Protein AF-A0A3B4XR25-F1 (afdb_monomer_lite)

Sequence (142 aa):
MHFQEWLRSLRSSAGLKGSESEDLWSLLPSLPLSSFSLSLSSSSLLGLGALASLTAYWLVTRPRPMRPPCDLQAQSVAVNVSGSCCRRSALLKDDSLLEFYYDDTKTAYDMFQRGLKISGNGPCLGFRKPGQPYQWISYTEV

Secondary structure (DSSP, 8-state):
-HHHHHHHHHHHHS---HHHHHHHHHSS----TTT------HHHHHHHHHHHHHHHHHHHHSPPPPPPSS-TT-SEEE---TT---EEETT-SSSS----SSTT--SHHHHHHHHHHHHTS-EEEEEE-TTS-EEEEETTT-

Foldseek 3Di:
DPVVVVVVVVVVVPPDDVPVVVVVVVPDDVDPPVPPPPPDDPVVVVVVVVVVVVVVVCVVPPDDDDDDPDDPVPQWDADPDPPDRDIDGPNDPDPDDCCDPDPQPNDPVSVLVVVCVVQVFDFDDWDDDVPGDIDGDTSVRD

Radius of gyration: 26.63 Å; chains: 1; bounding box: 51×56×67 Å

pLDDT: mean 79.71, std 19.6, range [41.09, 97.81]

Structure (mmCIF, N/CA/C/O backbone):
data_AF-A0A3B4XR25-F1
#
_entry.id   AF-A0A3B4XR25-F1
#
loop_
_atom_site.group_PDB
_atom_site.id
_atom_site.type_symbol
_atom_site.label_atom_id
_atom_site.label_alt_id
_atom_site.label_comp_id
_atom_site.label_asym_id
_atom_site.label_entity_id
_atom_site.label_seq_id
_atom_site.pdbx_PDB_ins_code
_atom_site.Cartn_x
_atom_site.Cartn_y
_atom_site.Cartn_z
_atom_site.occupancy
_atom_site.B_iso_or_equiv
_atom_site.auth_seq_id
_atom_site.auth_comp_id
_atom_site.auth_asym_id
_atom_site.auth_atom_id
_atom_site.pdbx_PDB_model_num
ATOM 1 N N . MET A 1 1 ? 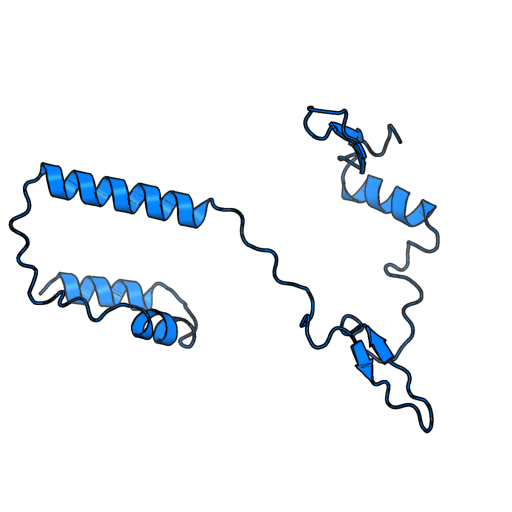-13.413 -30.966 39.223 1.00 46.50 1 MET A N 1
ATOM 2 C CA . MET A 1 1 ? -13.031 -31.753 38.026 1.00 46.50 1 MET A CA 1
ATOM 3 C C . MET A 1 1 ? -13.442 -31.080 36.700 1.00 46.50 1 MET A C 1
ATOM 5 O O . MET A 1 1 ? -12.792 -31.320 35.700 1.00 46.50 1 MET A O 1
ATOM 9 N N . HIS A 1 2 ? -14.421 -30.161 36.679 1.00 56.75 2 HIS A N 1
ATOM 10 C CA . HIS A 1 2 ? -15.051 -29.635 35.449 1.00 56.75 2 HIS A CA 1
ATOM 11 C C . HIS A 1 2 ? -14.243 -28.599 34.621 1.00 56.75 2 HIS A C 1
ATOM 13 O O . HIS A 1 2 ? -14.486 -28.419 33.430 1.00 56.75 2 HIS A O 1
ATOM 19 N N . PHE A 1 3 ? -13.282 -27.893 35.230 1.00 44.59 3 PHE A N 1
ATOM 20 C CA . PHE A 1 3 ? -12.530 -26.811 34.566 1.00 44.59 3 PHE A CA 1
ATOM 21 C C . PHE A 1 3 ? -11.396 -27.325 33.663 1.00 44.59 3 PHE A C 1
ATOM 23 O O . PHE A 1 3 ? -11.106 -26.741 32.622 1.00 44.59 3 PHE A O 1
ATOM 30 N N . GLN A 1 4 ? -10.774 -28.451 34.026 1.00 54.62 4 GLN A N 1
ATOM 31 C CA . GLN A 1 4 ? -9.699 -29.039 33.221 1.00 54.62 4 GLN A CA 1
ATOM 32 C C . GLN A 1 4 ? -10.215 -29.640 31.910 1.00 54.62 4 GLN A C 1
ATOM 34 O O . GLN A 1 4 ? -9.537 -29.562 30.887 1.00 54.62 4 GLN A O 1
ATOM 39 N N . GLU A 1 5 ? -11.427 -30.189 31.920 1.00 54.19 5 GLU A N 1
ATOM 40 C CA . GLU A 1 5 ? -12.103 -30.682 30.717 1.00 54.19 5 GLU A CA 1
ATOM 41 C C . GLU A 1 5 ? -12.505 -29.524 29.795 1.00 54.19 5 GLU A C 1
ATOM 43 O O . GLU A 1 5 ? -12.286 -29.591 28.586 1.00 54.19 5 GLU A O 1
ATOM 48 N N . TRP A 1 6 ? -12.968 -28.409 30.371 1.00 61.31 6 TRP A N 1
ATOM 49 C CA . TRP A 1 6 ? -13.275 -27.184 29.629 1.00 61.31 6 TRP A CA 1
ATOM 50 C C . TRP A 1 6 ? -12.033 -26.565 28.960 1.00 61.31 6 TRP A C 1
ATOM 52 O O . TRP A 1 6 ? -12.071 -26.213 27.782 1.00 61.31 6 TRP A O 1
ATOM 62 N N . LEU A 1 7 ? -10.888 -26.524 29.653 1.00 53.44 7 LEU A N 1
ATOM 63 C CA . LEU A 1 7 ? -9.619 -26.069 29.064 1.00 53.44 7 LEU A CA 1
ATOM 64 C C . LEU A 1 7 ? -9.119 -26.988 27.938 1.00 53.44 7 LEU A C 1
ATOM 66 O O . LEU A 1 7 ? -8.583 -26.508 26.937 1.00 53.44 7 LEU A O 1
ATOM 70 N N . ARG A 1 8 ? -9.311 -28.307 28.062 1.00 54.56 8 ARG A N 1
ATOM 71 C CA . ARG A 1 8 ? -8.988 -29.261 26.986 1.00 54.56 8 ARG A CA 1
ATOM 72 C C . ARG A 1 8 ? -9.895 -29.077 25.767 1.00 54.56 8 ARG A C 1
ATOM 74 O O . ARG A 1 8 ? -9.406 -29.185 24.647 1.00 54.56 8 ARG A O 1
ATOM 81 N N . SER A 1 9 ? -11.164 -28.724 25.970 1.00 54.53 9 SER A N 1
ATOM 82 C CA . SER A 1 9 ? -12.099 -28.394 24.884 1.00 54.53 9 SER A CA 1
ATOM 83 C C . SER A 1 9 ? -11.697 -27.129 24.114 1.00 54.53 9 SER A C 1
ATOM 85 O O . SER A 1 9 ? -11.912 -27.050 22.904 1.00 54.53 9 SER A O 1
ATOM 87 N N . LEU A 1 10 ? -11.101 -26.136 24.780 1.00 49.53 10 LEU A N 1
ATOM 88 C CA . LEU A 1 10 ? -10.584 -24.933 24.113 1.00 49.53 10 LEU A CA 1
ATOM 89 C C . LEU A 1 10 ? -9.331 -25.237 23.277 1.00 49.53 10 LEU A C 1
ATOM 91 O O . LEU A 1 10 ? -9.176 -24.694 22.183 1.00 49.53 10 LEU A O 1
ATOM 95 N N . ARG A 1 11 ? -8.483 -26.166 23.745 1.00 49.41 11 ARG A N 1
ATOM 96 C CA . ARG A 1 11 ? -7.302 -26.665 23.017 1.00 49.41 11 ARG A CA 1
ATOM 97 C C . ARG A 1 11 ? -7.668 -27.370 21.704 1.00 49.41 11 ARG A C 1
ATOM 99 O O . ARG A 1 11 ? -6.903 -27.275 20.754 1.00 49.41 11 ARG A O 1
ATOM 106 N N . SER A 1 12 ? -8.808 -28.060 21.633 1.00 47.62 12 SER A N 1
ATOM 107 C CA . SER A 1 12 ? -9.248 -28.739 20.403 1.00 47.62 12 SER A CA 1
ATOM 108 C C . SER A 1 12 ? -9.982 -27.826 19.417 1.00 47.62 12 SER A C 1
ATOM 110 O O . SER A 1 12 ? -10.005 -28.123 18.228 1.00 47.62 12 SER A O 1
ATOM 112 N N . SER A 1 13 ? -10.594 -26.732 19.889 1.00 44.00 13 SER A N 1
ATOM 113 C CA . SER A 1 13 ? -11.392 -25.834 19.039 1.00 44.00 13 SER A CA 1
ATOM 114 C C . SER A 1 13 ? -10.565 -24.758 18.333 1.00 44.00 13 SER A C 1
ATOM 116 O O . SER A 1 13 ? -10.984 -24.262 17.288 1.00 44.00 13 SER A O 1
ATOM 118 N N . ALA A 1 14 ? -9.418 -24.366 18.887 1.00 44.09 14 ALA A N 1
ATOM 119 C CA . ALA A 1 14 ? -8.523 -23.419 18.242 1.00 44.09 14 ALA A CA 1
ATOM 120 C C . ALA A 1 14 ? -7.520 -24.199 17.386 1.00 44.09 14 ALA A C 1
ATOM 122 O O . ALA A 1 14 ? -6.559 -24.755 17.910 1.00 44.09 14 ALA A O 1
ATOM 123 N N . GLY A 1 15 ? -7.746 -24.251 16.070 1.00 44.06 15 GLY A N 1
ATOM 124 C CA . GLY A 1 15 ? -6.811 -24.789 15.073 1.00 44.06 15 GLY A CA 1
ATOM 125 C C . GLY A 1 15 ? -5.535 -23.947 14.950 1.00 44.06 15 GLY A C 1
ATOM 126 O O . GLY A 1 15 ? -5.217 -23.438 13.878 1.00 44.06 15 GLY A O 1
ATOM 127 N N . LEU A 1 16 ? -4.832 -23.754 16.063 1.00 41.09 16 LEU A N 1
ATOM 128 C CA . LEU A 1 16 ? -3.558 -23.065 16.164 1.00 41.09 16 LEU A CA 1
ATOM 129 C C . LEU A 1 16 ? -2.446 -24.087 15.933 1.00 41.09 16 LEU A C 1
ATOM 131 O O . LEU A 1 16 ? -2.328 -25.092 16.633 1.00 41.09 16 LEU A O 1
ATOM 135 N N . LYS A 1 17 ? -1.651 -23.824 14.896 1.00 44.03 17 LYS A N 1
ATOM 136 C CA . LYS A 1 17 ? -0.462 -24.587 14.510 1.00 44.03 17 LYS A CA 1
ATOM 137 C C . LYS A 1 17 ? 0.444 -24.728 15.740 1.00 44.03 17 LYS A C 1
ATOM 139 O O . LYS A 1 17 ? 0.858 -23.717 16.300 1.00 44.03 17 LYS A O 1
ATOM 144 N N . GLY A 1 18 ? 0.764 -25.963 16.131 1.00 47.16 18 GLY A N 1
ATOM 145 C CA . GLY A 1 18 ? 1.406 -26.308 17.412 1.00 47.16 18 GLY A CA 1
ATOM 146 C C . GLY A 1 18 ? 2.763 -25.659 17.727 1.00 47.16 18 GLY A C 1
ATOM 147 O O . GLY A 1 18 ? 3.290 -25.886 18.805 1.00 47.16 18 GLY A O 1
ATOM 148 N N . SER A 1 19 ? 3.319 -24.843 16.828 1.00 47.00 19 SER A N 1
ATOM 149 C CA . SER A 1 19 ? 4.543 -24.072 17.071 1.00 47.00 19 SER A CA 1
ATOM 150 C C . SER A 1 19 ? 4.294 -22.797 17.881 1.00 47.00 19 SER A C 1
ATOM 152 O O . SER A 1 19 ? 5.122 -22.455 18.709 1.00 47.00 19 SER A O 1
ATOM 154 N N . GLU A 1 20 ? 3.170 -22.094 17.684 1.00 43.94 20 GLU A N 1
ATOM 155 C CA . GLU A 1 20 ? 2.926 -20.808 18.370 1.00 43.94 20 GLU A CA 1
ATOM 156 C C . GLU A 1 20 ? 2.378 -20.991 19.795 1.00 43.94 20 GLU A C 1
ATOM 158 O O . GLU A 1 20 ? 2.404 -20.062 20.598 1.00 43.94 20 GLU A O 1
ATOM 163 N N . SER A 1 21 ? 1.886 -22.188 20.134 1.00 51.22 21 SER A N 1
ATOM 164 C CA . SER A 1 21 ? 1.372 -22.498 21.471 1.00 51.22 21 SER A CA 1
ATOM 165 C C . SER A 1 21 ? 2.476 -22.769 22.491 1.00 51.22 21 SER A C 1
ATOM 167 O O . SER A 1 21 ? 2.321 -22.384 23.645 1.00 51.22 21 SER A O 1
ATOM 169 N N . GLU A 1 22 ? 3.577 -23.408 22.087 1.00 49.34 22 GLU A N 1
ATOM 170 C CA . GLU A 1 22 ? 4.696 -23.742 22.986 1.00 49.34 22 GLU A CA 1
ATOM 171 C C . GLU A 1 22 ? 5.427 -22.468 23.452 1.00 49.34 22 GLU A C 1
ATOM 173 O O . GLU A 1 22 ? 5.718 -22.314 24.639 1.00 49.34 22 GLU A O 1
ATOM 178 N N . ASP A 1 23 ? 5.606 -21.499 22.547 1.00 58.59 23 ASP A N 1
ATOM 179 C CA . ASP A 1 23 ? 6.187 -20.183 22.852 1.00 58.59 23 ASP A CA 1
ATOM 180 C C . ASP A 1 23 ? 5.285 -19.334 23.762 1.00 58.59 23 ASP A C 1
ATOM 182 O O . ASP A 1 23 ? 5.751 -18.522 24.557 1.00 58.59 23 ASP A O 1
ATOM 186 N N . LEU A 1 24 ? 3.969 -19.537 23.689 1.00 50.78 24 LEU A N 1
ATOM 187 C CA . LEU A 1 24 ? 3.009 -18.837 24.542 1.00 50.78 24 LEU A CA 1
ATOM 188 C C . LEU A 1 24 ? 3.047 -19.360 25.986 1.00 50.78 24 LEU A C 1
ATOM 190 O O . LEU A 1 24 ? 2.883 -18.584 26.927 1.00 50.78 24 LEU A O 1
ATOM 194 N N . TRP A 1 25 ? 3.289 -20.663 26.174 1.00 52.03 25 TRP A N 1
ATOM 195 C CA . TRP A 1 25 ? 3.385 -21.287 27.499 1.00 52.03 25 TRP A CA 1
ATOM 196 C C . TRP A 1 25 ? 4.745 -21.089 28.173 1.00 52.03 25 TRP A C 1
ATOM 198 O O . TRP A 1 25 ? 4.796 -21.078 29.402 1.00 52.03 25 TRP A O 1
ATOM 208 N N . SER A 1 26 ? 5.824 -20.890 27.412 1.00 55.22 26 SER A N 1
ATOM 209 C CA . SER A 1 26 ? 7.162 -20.613 27.957 1.00 55.22 26 SER A CA 1
ATOM 210 C C . SER A 1 26 ? 7.335 -19.172 28.461 1.00 55.22 26 SER A C 1
ATOM 212 O O . SER A 1 26 ? 8.205 -18.911 29.292 1.00 55.22 26 SER A O 1
ATOM 214 N N . LEU A 1 27 ? 6.490 -18.244 27.997 1.00 47.47 27 LEU A N 1
ATOM 215 C CA . LEU A 1 27 ? 6.509 -16.825 28.375 1.00 47.47 27 LEU A CA 1
ATOM 216 C C . LEU A 1 27 ? 5.545 -16.465 29.513 1.00 47.47 27 LEU A C 1
ATOM 218 O O . LEU A 1 27 ? 5.604 -15.350 30.038 1.00 47.47 27 LEU A O 1
ATOM 222 N N . LEU A 1 28 ? 4.655 -17.378 29.908 1.00 47.56 28 LEU A N 1
ATOM 223 C CA . LEU A 1 28 ? 3.839 -17.182 31.098 1.00 47.56 28 LEU A CA 1
ATOM 224 C C . LEU A 1 28 ? 4.739 -17.399 32.322 1.00 47.56 28 LEU A C 1
ATOM 226 O O . LEU A 1 28 ? 5.317 -18.481 32.452 1.00 47.56 28 LEU A O 1
ATOM 230 N N . PRO A 1 29 ? 4.855 -16.423 33.249 1.00 45.00 29 PRO A N 1
ATOM 231 C CA . PRO A 1 29 ? 5.415 -16.708 34.563 1.00 45.00 29 PRO A CA 1
ATOM 232 C C . PRO A 1 29 ? 4.693 -17.946 35.083 1.00 45.00 29 PRO A C 1
ATOM 234 O O . PRO A 1 29 ? 3.482 -18.058 34.876 1.00 45.00 29 PRO A O 1
ATOM 237 N N . SER A 1 30 ? 5.412 -18.870 35.717 1.00 48.59 30 SER A N 1
ATOM 238 C CA . SER A 1 30 ? 4.840 -20.036 36.390 1.00 48.59 30 SER A CA 1
ATOM 239 C C . SER A 1 30 ? 3.908 -19.562 37.509 1.00 48.59 30 SER A C 1
ATOM 241 O O . SER A 1 30 ? 4.264 -19.556 38.686 1.00 48.59 30 SER A O 1
ATOM 243 N N . LEU A 1 31 ? 2.732 -19.064 37.139 1.00 46.28 31 LEU A N 1
ATOM 244 C CA . LEU A 1 31 ? 1.710 -18.611 38.048 1.00 46.28 31 LEU A CA 1
ATOM 245 C C . LEU A 1 31 ? 1.236 -19.883 38.742 1.00 46.28 31 LEU A C 1
ATOM 247 O O . LEU A 1 31 ? 0.788 -20.808 38.056 1.00 46.28 31 LEU A O 1
ATOM 251 N N . PRO A 1 32 ? 1.350 -19.977 40.075 1.00 46.41 32 PRO A N 1
ATOM 252 C CA . PRO A 1 32 ? 0.878 -21.130 40.815 1.00 46.41 32 PRO A CA 1
ATOM 253 C C . PRO A 1 32 ? -0.655 -21.090 40.828 1.00 46.41 32 PRO A C 1
ATOM 255 O O . PRO A 1 32 ? -1.276 -20.803 41.847 1.00 46.41 32 PRO A O 1
ATOM 258 N N . LEU A 1 33 ? -1.291 -21.377 39.686 1.00 50.12 33 LEU A N 1
ATOM 259 C CA . LEU A 1 33 ? -2.749 -21.456 39.553 1.00 50.12 33 LEU A CA 1
ATOM 260 C C . LEU A 1 33 ? -3.343 -22.489 40.523 1.00 50.12 33 LEU A C 1
ATOM 262 O O . LEU A 1 33 ? -4.511 -22.395 40.875 1.00 50.12 33 LEU A O 1
ATOM 266 N N . SER A 1 34 ? -2.532 -23.450 40.982 1.00 49.00 34 SER A N 1
ATOM 267 C CA . SER A 1 34 ? -2.933 -24.487 41.934 1.00 49.00 34 SER A CA 1
ATOM 268 C C . SER A 1 34 ? -3.090 -23.996 43.380 1.00 49.00 34 SER A C 1
ATOM 270 O O . SER A 1 34 ? -3.676 -24.726 44.177 1.00 49.00 34 SER A O 1
ATOM 272 N N . SER A 1 35 ? -2.589 -22.807 43.735 1.00 44.19 35 SER A N 1
ATOM 273 C CA . SER A 1 35 ? -2.591 -22.313 45.127 1.00 44.19 35 SER A CA 1
ATOM 274 C C . SER A 1 35 ? -3.464 -21.075 45.344 1.00 44.19 35 SER A C 1
ATOM 276 O O . SER A 1 35 ? -3.633 -20.630 46.478 1.00 44.19 35 SER A O 1
ATOM 278 N N . PHE A 1 36 ? -4.053 -20.516 44.285 1.00 47.00 36 PHE A N 1
ATOM 279 C CA . PHE A 1 36 ? -4.958 -19.373 44.385 1.00 47.00 36 PHE A CA 1
ATOM 280 C C . PHE A 1 36 ? -6.387 -19.832 44.691 1.00 47.00 36 PHE A C 1
ATOM 282 O O . PHE A 1 36 ? -7.296 -19.709 43.872 1.00 47.00 36 PHE A O 1
ATOM 289 N N . SER A 1 37 ? -6.610 -20.306 45.917 1.00 49.78 37 SER A N 1
ATOM 290 C CA . SER A 1 37 ? -7.941 -20.273 46.532 1.00 49.78 37 SER A CA 1
ATOM 291 C C . SER A 1 37 ? -8.279 -18.814 46.853 1.00 49.78 37 SER A C 1
ATOM 293 O O . SER A 1 37 ? -8.229 -18.381 48.003 1.00 49.78 37 SER A O 1
ATOM 295 N N . LEU A 1 38 ? -8.535 -18.010 45.818 1.00 55.38 38 LEU A N 1
ATOM 296 C CA . LEU A 1 38 ? -8.944 -16.620 45.970 1.00 55.38 38 LEU A CA 1
ATOM 297 C C . LEU A 1 38 ? -10.366 -16.612 46.534 1.00 55.38 38 LEU A C 1
ATOM 299 O O . LEU A 1 38 ? -11.343 -16.744 45.800 1.00 55.38 38 LEU A O 1
ATOM 303 N N . SER A 1 39 ? -10.472 -16.447 47.852 1.00 58.25 39 SER A N 1
ATOM 304 C CA . SER A 1 39 ? -11.678 -15.988 48.546 1.00 58.25 39 SER A CA 1
ATOM 305 C C . SER A 1 39 ? -11.991 -14.554 48.092 1.00 58.25 39 SER A C 1
ATOM 307 O O . SER A 1 39 ? -11.794 -13.581 48.821 1.00 58.25 39 SER A O 1
ATOM 309 N N . LEU A 1 40 ? -12.385 -14.403 46.834 1.00 64.00 40 LEU A N 1
ATOM 310 C CA . LEU A 1 40 ? -12.570 -13.115 46.198 1.00 64.00 40 LEU A CA 1
ATOM 311 C C . LEU A 1 40 ? -14.022 -12.675 46.386 1.00 64.00 40 LEU A C 1
ATOM 313 O O . LEU A 1 40 ? -14.950 -13.409 46.052 1.00 64.00 40 LEU A O 1
ATOM 317 N N . SER A 1 41 ? -14.222 -11.469 46.918 1.00 79.88 41 SER A N 1
ATOM 318 C CA . SER A 1 41 ? -15.548 -10.844 46.963 1.00 79.88 41 SER A CA 1
ATOM 319 C C . SER A 1 41 ? -16.146 -10.761 45.553 1.00 79.88 41 SER A C 1
ATOM 321 O O . SER A 1 41 ? -15.419 -10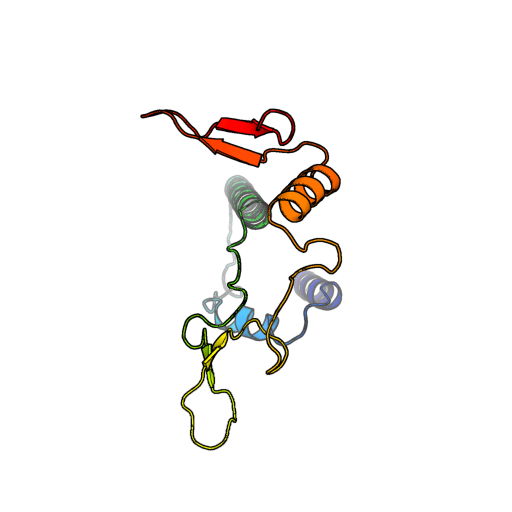.518 44.583 1.00 79.88 41 SER A O 1
ATOM 323 N N . SER A 1 42 ? -17.470 -10.895 45.433 1.00 80.06 42 SER A N 1
ATOM 324 C CA . SER A 1 42 ? -18.203 -10.767 44.164 1.00 80.06 42 SER A CA 1
ATOM 325 C C . SER A 1 42 ? -17.833 -9.496 43.391 1.00 80.06 42 SER A C 1
ATOM 327 O O . SER A 1 42 ? -17.693 -9.532 42.169 1.00 80.06 42 SER A O 1
ATOM 329 N N . SER A 1 43 ? -17.585 -8.385 44.093 1.00 82.50 43 SER A N 1
ATOM 330 C CA . SER A 1 43 ? -17.164 -7.119 43.479 1.00 82.50 43 SER A CA 1
ATOM 331 C C . SER A 1 43 ? -15.792 -7.212 42.806 1.00 82.50 43 SER A C 1
ATOM 333 O O . SER A 1 43 ? -15.558 -6.592 41.772 1.00 82.50 43 SER A O 1
ATOM 335 N N . SER A 1 44 ? -14.878 -8.004 43.364 1.00 86.75 44 SER A N 1
ATOM 336 C CA . SER A 1 44 ? -13.536 -8.182 42.814 1.00 86.75 44 SER A CA 1
ATOM 337 C C . SER A 1 44 ? -13.528 -9.166 41.637 1.00 86.75 44 SER A C 1
ATOM 339 O O . SER A 1 44 ? -12.801 -8.927 40.675 1.00 86.75 44 SER A O 1
ATOM 341 N N . LEU A 1 45 ? -14.407 -10.178 41.629 1.00 84.69 45 LEU A N 1
ATOM 342 C CA . LEU A 1 45 ? -14.646 -11.017 40.442 1.00 84.69 45 LEU A CA 1
ATOM 343 C C . LEU A 1 45 ? -15.174 -10.188 39.264 1.00 84.69 45 LEU A C 1
ATOM 345 O O . LEU A 1 45 ? -14.661 -10.303 38.151 1.00 84.69 45 LEU A O 1
ATOM 349 N N . LEU A 1 46 ? -16.151 -9.310 39.518 1.00 90.12 46 LEU A N 1
ATOM 350 C CA . LEU A 1 46 ? -16.667 -8.381 38.508 1.00 90.12 46 LEU A CA 1
ATOM 351 C C . LEU A 1 46 ? -15.575 -7.428 38.004 1.00 90.12 46 LEU A C 1
ATOM 353 O O . LEU A 1 46 ? -15.448 -7.232 36.798 1.00 90.12 46 LEU A O 1
ATOM 357 N N . GLY A 1 47 ? -14.749 -6.884 38.905 1.00 92.69 47 GLY A N 1
ATOM 358 C CA . GLY A 1 47 ? -13.625 -6.016 38.544 1.00 92.69 47 GLY A CA 1
ATOM 359 C C . GLY A 1 47 ? -12.580 -6.711 37.664 1.00 92.69 47 GLY A C 1
ATOM 360 O O . GLY A 1 47 ? -12.153 -6.149 36.655 1.00 92.69 47 GLY A O 1
ATOM 361 N N . LEU A 1 48 ? -12.212 -7.954 37.987 1.00 91.44 48 LEU A N 1
ATOM 362 C CA . LEU A 1 48 ? -11.311 -8.757 37.154 1.00 91.44 48 LEU A CA 1
ATOM 363 C C . LEU A 1 48 ? -11.929 -9.070 35.789 1.00 91.44 48 LEU A C 1
ATOM 365 O O . LEU A 1 48 ? -11.239 -8.965 34.777 1.00 91.44 48 LEU A O 1
ATOM 369 N N . GLY A 1 49 ? -13.224 -9.393 35.740 1.00 94.19 49 GLY A N 1
ATOM 370 C CA . GLY A 1 49 ? -13.950 -9.595 34.484 1.00 94.19 49 GLY A CA 1
ATOM 371 C C . GLY A 1 49 ? -13.980 -8.336 33.611 1.00 94.19 49 GLY A C 1
ATOM 372 O O . GLY A 1 49 ? -13.740 -8.406 32.404 1.00 94.19 49 GLY A O 1
ATOM 373 N N . ALA A 1 50 ? -14.194 -7.166 34.216 1.00 96.31 50 ALA A N 1
ATOM 374 C CA . ALA A 1 50 ? -14.156 -5.884 33.518 1.00 96.31 50 ALA A CA 1
ATOM 375 C C . ALA A 1 50 ? -12.757 -5.591 32.951 1.00 96.31 50 ALA A C 1
ATOM 377 O O . ALA A 1 50 ? -12.629 -5.270 31.771 1.00 96.31 50 ALA A O 1
ATOM 378 N N . LEU A 1 51 ? -11.694 -5.782 33.739 1.00 96.44 51 LEU A N 1
ATOM 379 C CA . LEU A 1 51 ? -10.317 -5.606 33.263 1.00 96.44 51 LEU A CA 1
ATOM 380 C C . LEU A 1 51 ? -9.961 -6.600 32.150 1.00 96.44 51 LEU A C 1
ATOM 382 O O . LEU A 1 51 ? -9.398 -6.203 31.129 1.00 96.44 51 LEU A O 1
ATOM 386 N N . ALA A 1 52 ? -10.327 -7.873 32.305 1.00 96.19 52 ALA A N 1
ATOM 387 C CA . ALA A 1 52 ? -10.111 -8.902 31.291 1.00 96.19 52 ALA A CA 1
ATOM 388 C C . ALA A 1 52 ? -10.848 -8.582 29.978 1.00 96.19 52 ALA A C 1
ATOM 390 O O . ALA A 1 52 ? -10.273 -8.711 28.900 1.00 96.19 52 ALA A O 1
ATOM 391 N N . SER A 1 53 ? -12.095 -8.106 30.047 1.00 97.25 53 SER A N 1
ATOM 392 C CA . SER A 1 53 ? -12.856 -7.731 28.847 1.00 97.25 53 SER A CA 1
ATOM 393 C C . SER A 1 53 ? -12.291 -6.487 28.151 1.00 97.25 53 SER A C 1
ATOM 395 O O . SER A 1 53 ? -12.137 -6.502 26.931 1.00 97.25 53 SER A O 1
ATOM 397 N N . LEU A 1 54 ? -11.902 -5.445 28.896 1.00 97.81 54 LEU A N 1
ATOM 398 C CA . LEU A 1 54 ? -11.289 -4.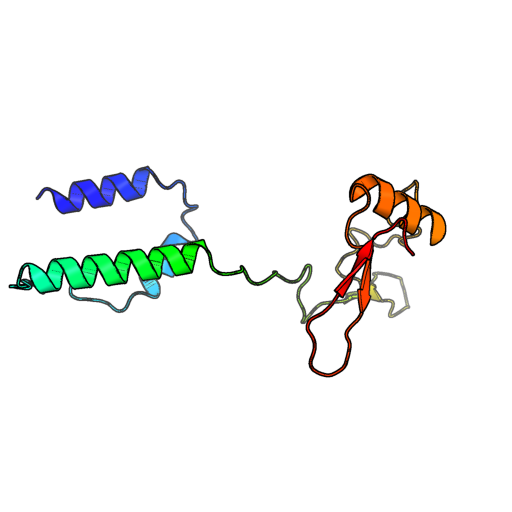233 28.335 1.00 97.81 54 LEU A CA 1
ATOM 399 C C . LEU A 1 54 ? -9.931 -4.521 27.688 1.00 97.81 54 LEU A C 1
ATOM 401 O O . LEU A 1 54 ? -9.656 -4.051 26.584 1.00 97.81 54 LEU A O 1
ATOM 405 N N . THR A 1 55 ? -9.089 -5.313 28.352 1.00 96.94 55 THR A N 1
ATOM 406 C CA . THR A 1 55 ? -7.789 -5.726 27.804 1.00 96.94 55 THR A CA 1
ATOM 407 C C . THR A 1 55 ? -7.956 -6.586 26.558 1.00 96.94 55 THR A C 1
ATOM 409 O O . THR A 1 55 ? -7.287 -6.325 25.560 1.00 96.94 55 THR A O 1
ATOM 412 N N . ALA A 1 56 ? -8.891 -7.541 26.555 1.00 97.38 56 ALA A N 1
ATOM 413 C CA . ALA A 1 56 ? -9.211 -8.330 25.369 1.00 97.38 56 ALA A CA 1
ATOM 414 C C . ALA A 1 56 ? -9.728 -7.448 24.219 1.00 97.38 56 ALA A C 1
ATOM 416 O O . ALA A 1 56 ? -9.244 -7.562 23.094 1.00 97.38 56 ALA A O 1
ATOM 417 N N . TYR A 1 57 ? -10.645 -6.518 24.500 1.00 97.06 57 TYR A N 1
ATOM 418 C CA . TYR A 1 57 ? -11.162 -5.572 23.510 1.00 97.06 57 TYR A CA 1
ATOM 419 C C . TYR A 1 57 ? -10.046 -4.712 22.905 1.00 97.06 57 TYR A C 1
ATOM 421 O O . TYR A 1 57 ? -9.948 -4.588 21.682 1.00 97.06 57 TYR A O 1
ATOM 429 N N . TRP A 1 58 ? -9.154 -4.171 23.738 1.00 96.56 58 TRP A N 1
ATOM 430 C CA . TRP A 1 58 ? -7.998 -3.401 23.280 1.00 96.56 58 TRP A CA 1
ATOM 431 C C . TRP A 1 58 ? -7.034 -4.255 22.448 1.00 96.56 58 TRP A C 1
ATOM 433 O O . TRP A 1 58 ? -6.564 -3.817 21.400 1.00 96.56 58 TRP A O 1
ATOM 443 N N . LEU A 1 59 ? -6.779 -5.503 22.852 1.00 95.00 59 LEU A N 1
ATOM 444 C CA . LEU A 1 59 ? -5.929 -6.427 22.099 1.00 95.00 59 LEU A CA 1
ATOM 445 C C . LEU A 1 59 ? -6.491 -6.773 20.713 1.00 95.00 59 LEU A C 1
ATOM 447 O O . LEU A 1 59 ? -5.707 -6.960 19.782 1.00 95.00 59 LEU A O 1
ATOM 451 N N . VAL A 1 60 ? -7.816 -6.831 20.570 1.00 95.81 60 VAL A N 1
ATOM 452 C CA . VAL A 1 60 ? -8.495 -7.128 19.298 1.00 95.81 60 VAL A CA 1
ATOM 453 C C . VAL A 1 60 ? -8.576 -5.899 18.389 1.00 95.81 60 VAL A C 1
ATOM 455 O O . VAL A 1 60 ? -8.443 -6.038 17.174 1.00 95.81 60 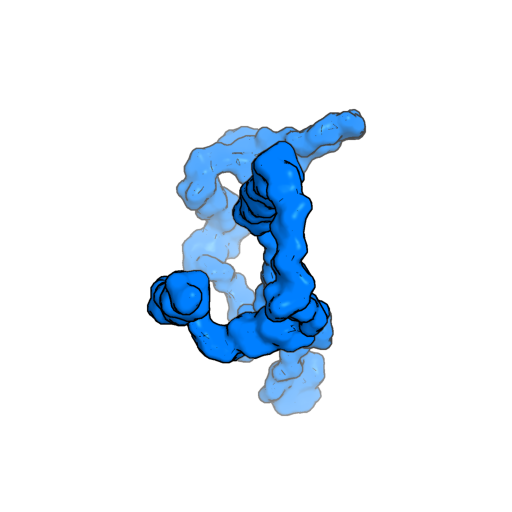VAL A O 1
ATOM 458 N N . THR A 1 61 ? -8.773 -4.707 18.954 1.00 94.62 61 THR A N 1
ATOM 459 C CA . THR A 1 61 ? -9.003 -3.465 18.188 1.00 94.62 61 THR A CA 1
ATOM 460 C C . THR A 1 61 ? -7.745 -2.641 17.927 1.00 94.62 61 THR A C 1
ATOM 462 O O . THR A 1 61 ? -7.763 -1.753 17.073 1.00 94.62 61 THR A O 1
ATOM 465 N N . ARG A 1 62 ? -6.639 -2.915 18.626 1.00 92.75 62 ARG A N 1
ATOM 466 C CA . ARG A 1 62 ? -5.375 -2.197 18.421 1.00 92.75 62 ARG A CA 1
ATOM 467 C C . ARG A 1 62 ? -4.875 -2.329 16.974 1.00 92.75 62 ARG A C 1
ATOM 469 O O . ARG A 1 62 ? -4.919 -3.425 16.404 1.00 92.75 62 ARG A O 1
ATOM 476 N N . PRO A 1 63 ? -4.311 -1.253 16.398 1.00 92.12 63 PRO A N 1
ATOM 477 C CA . PRO A 1 63 ? -3.631 -1.324 15.114 1.00 92.12 63 PRO A CA 1
ATOM 478 C C . PRO A 1 63 ? -2.522 -2.376 15.160 1.00 92.12 63 PRO A C 1
ATOM 480 O O . PRO A 1 63 ? -1.711 -2.405 16.090 1.00 92.12 63 PRO A O 1
ATOM 483 N N . ARG A 1 64 ? -2.483 -3.253 14.157 1.00 87.25 64 ARG A N 1
ATOM 484 C CA . ARG A 1 64 ? -1.412 -4.242 14.040 1.00 87.25 64 ARG A CA 1
ATOM 485 C C . ARG A 1 64 ? -0.178 -3.575 13.436 1.00 87.25 64 ARG A C 1
ATOM 487 O O . ARG A 1 64 ? -0.316 -2.898 12.417 1.00 87.25 64 ARG A O 1
ATOM 494 N N . PRO A 1 65 ? 1.020 -3.777 14.013 1.00 87.56 65 PRO A N 1
ATOM 495 C CA . PRO A 1 65 ? 2.254 -3.366 13.363 1.00 87.56 65 PRO A CA 1
ATOM 496 C C . PRO A 1 65 ? 2.345 -3.995 11.971 1.00 87.56 65 PRO A C 1
ATOM 498 O O . PRO A 1 65 ? 2.141 -5.202 11.815 1.00 87.56 65 PRO A O 1
ATOM 501 N N . MET A 1 66 ? 2.645 -3.182 10.961 1.00 87.88 66 MET A N 1
ATOM 502 C CA . MET A 1 66 ? 2.924 -3.697 9.626 1.00 87.88 66 MET A CA 1
ATOM 503 C C . MET A 1 66 ? 4.250 -4.452 9.665 1.00 87.88 66 MET A C 1
ATOM 505 O O . MET A 1 66 ? 5.274 -3.898 10.066 1.00 87.88 66 MET A O 1
ATOM 509 N N . ARG A 1 67 ? 4.232 -5.727 9.267 1.00 90.19 67 ARG A N 1
ATOM 510 C CA . ARG A 1 67 ? 5.469 -6.488 9.088 1.00 90.19 67 ARG A CA 1
ATOM 511 C C . ARG A 1 67 ? 6.176 -5.962 7.836 1.00 90.19 67 ARG A C 1
ATOM 513 O O . ARG A 1 67 ? 5.501 -5.782 6.819 1.00 90.19 67 ARG A O 1
ATOM 520 N N . PRO A 1 68 ? 7.492 -5.698 7.892 1.00 91.12 68 PRO A N 1
ATOM 521 C CA . PRO A 1 68 ? 8.219 -5.273 6.709 1.00 91.12 68 PRO A CA 1
ATOM 522 C C . PRO A 1 68 ? 8.175 -6.389 5.650 1.00 91.12 68 PRO A C 1
ATOM 524 O O . PRO A 1 68 ? 8.155 -7.570 6.002 1.00 91.12 68 PRO A O 1
ATOM 527 N N . PRO A 1 69 ? 8.147 -6.037 4.354 1.00 91.19 69 PRO A N 1
ATOM 528 C CA . PRO A 1 69 ? 8.021 -7.012 3.271 1.00 91.19 69 PRO A CA 1
ATOM 529 C C . PRO A 1 69 ? 9.298 -7.842 3.051 1.00 91.19 69 PRO A C 1
ATOM 531 O O . PRO A 1 69 ? 9.257 -8.862 2.371 1.00 91.19 69 PRO A O 1
ATOM 534 N N . CYS A 1 70 ? 10.424 -7.418 3.626 1.00 92.31 70 CYS A N 1
ATOM 535 C CA . CYS A 1 70 ? 11.682 -8.154 3.653 1.00 92.31 70 CYS A CA 1
ATOM 536 C C . CYS A 1 70 ? 12.399 -7.930 4.991 1.00 92.31 70 CYS A C 1
ATOM 538 O O . CYS A 1 70 ? 12.030 -7.043 5.767 1.00 92.31 70 CYS A O 1
ATOM 540 N N . ASP A 1 71 ? 13.422 -8.739 5.256 1.00 91.88 71 ASP A N 1
ATOM 541 C CA . ASP A 1 71 ? 14.308 -8.533 6.397 1.00 91.88 71 ASP A CA 1
ATOM 542 C C . ASP A 1 71 ? 15.075 -7.208 6.249 1.00 91.88 71 ASP A C 1
ATOM 544 O O . ASP A 1 71 ? 15.729 -6.945 5.237 1.00 91.88 71 ASP A O 1
ATOM 548 N N . LEU A 1 72 ? 15.012 -6.371 7.285 1.00 90.62 72 LEU A N 1
ATOM 549 C CA . LEU A 1 72 ? 15.659 -5.063 7.304 1.00 90.62 72 LEU A CA 1
ATOM 550 C C . LEU A 1 72 ? 17.187 -5.162 7.335 1.00 90.62 72 LEU A C 1
ATOM 552 O O . LEU A 1 72 ? 17.840 -4.217 6.896 1.00 90.62 72 LEU A O 1
ATOM 556 N N . GLN A 1 73 ? 17.746 -6.276 7.814 1.00 92.94 73 GLN A N 1
ATOM 557 C CA . GLN A 1 73 ? 19.191 -6.531 7.791 1.00 92.94 73 GLN A CA 1
ATOM 558 C C . GLN A 1 73 ? 19.671 -7.087 6.439 1.00 92.94 73 GLN A C 1
ATOM 560 O O . GLN A 1 73 ? 20.869 -7.094 6.164 1.00 92.94 73 GLN A O 1
ATOM 565 N N . ALA A 1 74 ? 18.748 -7.502 5.566 1.00 91.25 74 ALA A N 1
ATOM 566 C CA . ALA A 1 74 ? 19.041 -8.127 4.279 1.00 91.25 74 ALA A CA 1
ATOM 567 C C . ALA A 1 74 ? 18.151 -7.573 3.148 1.00 91.25 74 ALA A C 1
ATOM 569 O O . ALA A 1 74 ? 17.576 -8.320 2.360 1.00 91.25 74 ALA A O 1
ATOM 570 N N . GLN A 1 75 ? 18.064 -6.242 3.028 1.00 93.62 75 GLN A N 1
ATOM 571 C CA . GLN A 1 75 ? 17.213 -5.571 2.024 1.00 93.62 75 GLN A CA 1
ATOM 572 C C . GLN A 1 75 ? 17.706 -5.724 0.576 1.00 93.62 75 GLN A C 1
ATOM 574 O O . GLN A 1 75 ? 16.990 -5.398 -0.374 1.00 93.62 75 GLN A O 1
ATOM 579 N N . SER A 1 76 ? 18.932 -6.213 0.391 1.00 91.50 76 SER A N 1
ATOM 580 C CA . SER A 1 76 ? 19.501 -6.480 -0.925 1.00 91.50 76 SER A CA 1
ATOM 581 C C . SER A 1 76 ? 20.163 -7.848 -0.975 1.00 91.50 76 SER A C 1
ATOM 583 O O . SER A 1 76 ? 20.815 -8.263 -0.016 1.00 91.50 76 SER A O 1
ATOM 585 N N . VAL A 1 77 ? 20.033 -8.521 -2.113 1.00 90.38 77 VAL A N 1
ATOM 586 C CA . VAL A 1 77 ? 20.584 -9.854 -2.379 1.00 90.38 77 VAL A CA 1
ATOM 587 C C . VAL A 1 77 ? 21.637 -9.731 -3.475 1.00 90.38 77 VAL A C 1
ATOM 589 O O . VAL A 1 77 ? 21.456 -8.967 -4.424 1.00 90.38 77 VAL A O 1
ATOM 592 N N . ALA A 1 78 ? 22.759 -10.434 -3.325 1.00 88.88 78 ALA A N 1
ATOM 593 C CA . ALA A 1 78 ? 23.786 -10.477 -4.360 1.00 88.88 78 ALA A CA 1
ATOM 594 C C . ALA A 1 78 ? 23.252 -11.217 -5.593 1.00 88.88 78 ALA A C 1
ATOM 596 O O . ALA A 1 78 ? 22.639 -12.274 -5.460 1.00 88.88 78 ALA A O 1
ATOM 597 N N . VAL A 1 79 ? 23.478 -10.654 -6.776 1.00 88.06 79 VAL A N 1
ATOM 598 C CA . VAL A 1 79 ? 23.139 -11.301 -8.044 1.00 88.06 79 VAL A CA 1
ATOM 599 C C . VAL A 1 79 ? 24.349 -12.117 -8.480 1.00 88.06 79 VAL A C 1
ATOM 601 O O . VAL A 1 79 ? 25.467 -11.599 -8.504 1.00 88.06 79 VAL A O 1
ATOM 604 N N . ASN A 1 80 ? 24.137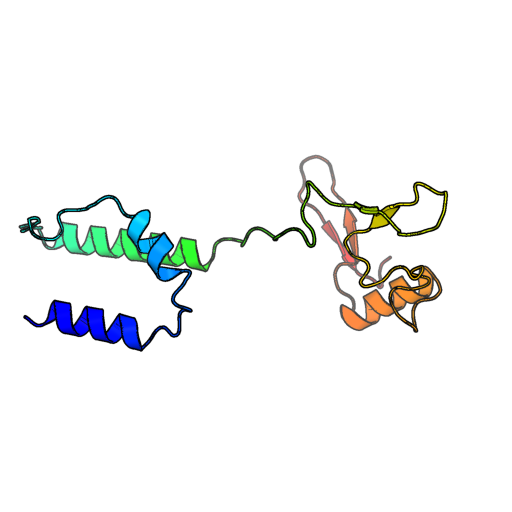 -13.386 -8.825 1.00 77.94 80 ASN A N 1
ATOM 605 C CA . ASN A 1 80 ? 25.205 -14.302 -9.227 1.00 77.94 80 ASN A CA 1
ATOM 606 C C . ASN A 1 80 ? 25.650 -14.033 -10.674 1.00 77.94 80 ASN A C 1
ATOM 608 O O . ASN A 1 80 ? 25.486 -14.872 -11.556 1.00 77.94 80 ASN A O 1
ATOM 612 N N . VAL A 1 81 ? 26.206 -12.849 -10.932 1.00 76.94 81 VAL A N 1
ATOM 613 C CA . VAL A 1 81 ? 26.794 -12.491 -12.227 1.00 76.94 81 VAL A CA 1
ATOM 614 C C . VAL A 1 81 ? 28.311 -12.593 -12.124 1.00 76.94 81 VAL A C 1
ATOM 616 O O . VAL A 1 81 ? 28.933 -11.999 -11.242 1.00 76.94 81 VAL A O 1
ATOM 619 N N . SER A 1 82 ? 28.914 -13.364 -13.032 1.00 64.25 82 SER A N 1
ATOM 620 C CA . SER A 1 82 ? 30.360 -13.593 -13.083 1.00 64.25 82 SER A CA 1
ATOM 621 C C . SER A 1 82 ? 31.134 -12.270 -13.150 1.00 64.25 82 SER A C 1
ATOM 623 O O . SER A 1 82 ? 31.111 -11.586 -14.168 1.00 64.25 82 SER A O 1
ATOM 625 N N . GLY A 1 83 ? 31.849 -11.930 -12.073 1.00 68.81 83 GLY A N 1
ATOM 626 C CA . GLY A 1 83 ? 32.797 -10.811 -12.039 1.00 68.81 83 GLY A CA 1
ATOM 627 C C . GLY A 1 83 ? 32.235 -9.442 -11.635 1.00 68.81 83 GLY A C 1
ATOM 628 O O . GLY A 1 83 ? 33.007 -8.488 -11.590 1.00 68.81 83 GLY A O 1
ATOM 629 N N . SER A 1 84 ? 30.948 -9.316 -11.293 1.00 69.12 84 SER A N 1
ATOM 630 C CA . SER A 1 84 ? 30.360 -8.036 -10.859 1.00 69.12 84 SER A CA 1
ATOM 631 C C . SER A 1 84 ? 29.693 -8.129 -9.487 1.00 69.12 84 SER A C 1
ATOM 633 O O . SER A 1 84 ? 28.862 -9.004 -9.254 1.00 69.12 84 SER A O 1
ATOM 635 N N . CYS A 1 85 ? 29.987 -7.176 -8.595 1.00 72.44 85 CYS A N 1
ATOM 636 C CA . CYS A 1 85 ? 29.254 -6.993 -7.339 1.00 72.44 85 CYS A CA 1
ATOM 637 C C . CYS A 1 85 ? 27.936 -6.247 -7.610 1.00 72.44 85 CYS A C 1
ATOM 639 O O . CYS A 1 85 ? 27.786 -5.069 -7.291 1.00 72.44 85 CYS A O 1
ATOM 641 N N . CYS A 1 86 ? 26.990 -6.922 -8.259 1.00 85.94 86 CYS A N 1
ATOM 642 C CA . CYS A 1 86 ? 25.640 -6.409 -8.457 1.00 85.94 86 CYS A CA 1
ATOM 643 C C . CYS A 1 86 ? 24.733 -6.918 -7.339 1.00 85.94 86 CYS A C 1
ATOM 645 O O . CYS A 1 86 ? 24.799 -8.081 -6.934 1.00 85.94 86 CYS A O 1
ATOM 647 N N . ARG A 1 87 ? 23.874 -6.040 -6.826 1.00 89.31 87 ARG A N 1
ATOM 648 C CA . ARG A 1 87 ? 22.882 -6.380 -5.807 1.00 89.31 87 ARG A CA 1
ATOM 649 C C . ARG A 1 87 ? 21.508 -5.962 -6.299 1.00 89.31 87 ARG A C 1
ATOM 651 O O . ARG A 1 87 ? 21.374 -4.917 -6.930 1.00 89.31 87 ARG A O 1
ATOM 658 N N . ARG A 1 88 ? 20.497 -6.758 -5.982 1.00 90.25 88 ARG A N 1
ATOM 659 C CA . ARG A 1 88 ? 19.091 -6.477 -6.290 1.00 90.25 88 ARG A CA 1
ATOM 660 C C . ARG A 1 88 ? 18.274 -6.351 -5.016 1.00 90.25 88 ARG A C 1
ATOM 662 O O . ARG A 1 88 ? 18.713 -6.791 -3.955 1.00 90.25 88 ARG A O 1
ATOM 669 N N . SER A 1 89 ? 17.077 -5.782 -5.123 1.00 91.06 89 SER A N 1
ATOM 670 C CA . SER A 1 89 ? 16.132 -5.754 -4.005 1.00 91.06 89 SER A CA 1
ATOM 671 C C . SER A 1 89 ? 15.744 -7.175 -3.593 1.00 91.06 89 SER A C 1
ATOM 673 O O . SER A 1 89 ? 15.484 -8.030 -4.446 1.00 91.06 89 SER A O 1
ATOM 675 N N . ALA A 1 90 ? 15.660 -7.409 -2.283 1.00 92.06 90 ALA A N 1
ATOM 676 C CA . ALA A 1 90 ? 15.139 -8.655 -1.723 1.00 92.06 90 ALA A CA 1
ATOM 677 C C . ALA A 1 90 ? 13.651 -8.893 -2.058 1.00 92.06 90 ALA A C 1
ATOM 679 O O . ALA A 1 90 ? 13.152 -9.998 -1.878 1.00 92.06 90 ALA A O 1
ATOM 680 N N . LEU A 1 91 ? 12.946 -7.869 -2.557 1.00 91.06 91 LEU A N 1
ATOM 681 C CA . LEU A 1 91 ? 11.542 -7.962 -2.968 1.00 91.06 91 LEU A CA 1
ATOM 682 C C . LEU A 1 91 ? 11.347 -8.574 -4.361 1.00 91.06 91 LEU A C 1
ATOM 684 O O . LEU A 1 91 ? 10.232 -8.975 -4.693 1.00 91.06 91 LEU A O 1
ATOM 688 N N . LEU A 1 92 ? 12.400 -8.636 -5.182 1.00 90.50 92 LEU A N 1
ATOM 689 C CA . LEU A 1 92 ? 12.332 -9.286 -6.490 1.00 90.50 92 LEU A CA 1
ATOM 690 C C . LEU A 1 92 ? 12.338 -10.812 -6.322 1.00 90.50 92 LEU A C 1
ATOM 692 O O . LEU A 1 92 ? 13.140 -11.358 -5.558 1.00 90.50 92 LEU A O 1
ATOM 696 N N . LYS A 1 93 ? 11.457 -11.496 -7.063 1.00 86.62 93 LYS A N 1
ATOM 697 C CA . LYS A 1 93 ? 11.338 -12.964 -7.038 1.00 86.62 93 LYS A CA 1
ATOM 698 C C . LYS A 1 93 ? 12.555 -13.644 -7.665 1.00 86.62 93 LYS A C 1
ATOM 700 O O . LYS A 1 93 ? 12.981 -14.695 -7.197 1.00 86.62 93 LYS A O 1
ATOM 705 N N . ASP A 1 94 ? 13.110 -13.026 -8.692 1.00 87.69 94 ASP A N 1
ATOM 706 C CA . ASP A 1 94 ? 14.165 -13.547 -9.546 1.00 87.69 94 ASP A CA 1
ATOM 707 C C . ASP A 1 94 ? 15.196 -12.459 -9.882 1.00 87.69 94 ASP A C 1
ATOM 709 O O . ASP A 1 94 ? 15.111 -11.319 -9.421 1.00 87.69 94 ASP A O 1
ATOM 713 N N . ASP A 1 95 ? 16.217 -12.840 -10.647 1.00 87.12 95 ASP A N 1
ATOM 714 C CA . ASP A 1 95 ? 17.321 -11.95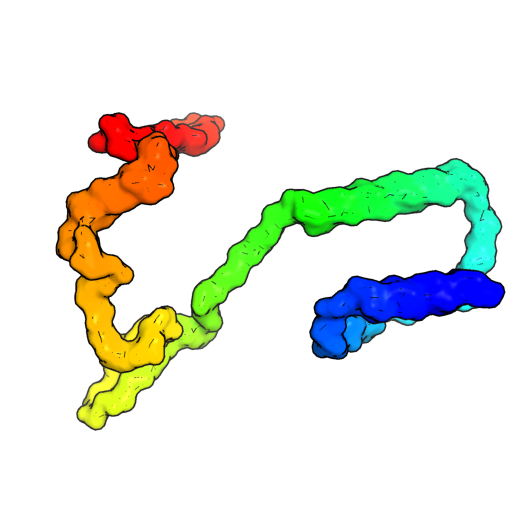5 -11.029 1.00 87.12 95 ASP A CA 1
ATOM 715 C C . ASP A 1 95 ? 16.984 -11.093 -12.268 1.00 87.12 95 ASP A C 1
ATOM 717 O O . ASP A 1 95 ? 17.846 -10.370 -12.769 1.00 87.12 95 ASP A O 1
ATOM 721 N N . SER A 1 96 ? 15.741 -11.155 -12.766 1.00 86.69 96 SER A N 1
ATOM 722 C CA . SER A 1 96 ? 15.273 -10.330 -13.882 1.00 86.69 96 SER A CA 1
ATOM 723 C C . SER A 1 96 ? 15.031 -8.879 -13.462 1.00 86.69 96 SER A C 1
ATOM 725 O O . SER A 1 96 ? 14.690 -8.571 -12.318 1.00 86.69 96 SER A O 1
ATOM 727 N N . LEU A 1 97 ? 15.235 -7.952 -14.399 1.00 86.69 97 LEU A N 1
ATOM 728 C CA . LEU A 1 97 ? 14.961 -6.541 -14.166 1.00 86.69 97 LEU A CA 1
ATOM 729 C C . LEU A 1 97 ? 13.446 -6.304 -14.151 1.00 86.69 97 LEU A C 1
ATOM 731 O O . LEU A 1 97 ? 12.749 -6.651 -15.100 1.00 86.69 97 LEU A O 1
ATOM 735 N N . LEU A 1 98 ? 12.947 -5.661 -13.093 1.00 87.69 98 LEU A N 1
ATOM 736 C CA . LEU A 1 98 ? 11.555 -5.228 -13.031 1.00 87.69 98 LEU A CA 1
ATOM 737 C C . LEU A 1 98 ? 11.353 -4.001 -13.932 1.00 87.69 98 LEU A C 1
ATOM 739 O O . LEU A 1 98 ? 11.721 -2.891 -13.552 1.00 87.69 98 LEU A O 1
ATOM 743 N N . GLU A 1 99 ? 10.763 -4.201 -15.109 1.00 88.25 99 GLU A N 1
ATOM 744 C CA . GLU A 1 99 ? 10.445 -3.110 -16.043 1.00 88.25 99 GLU A CA 1
ATOM 745 C C . GLU A 1 99 ? 9.179 -2.342 -15.633 1.00 88.25 99 GLU A C 1
ATOM 747 O O . GLU A 1 99 ? 9.157 -1.113 -15.643 1.00 88.25 99 GLU A O 1
ATOM 752 N N . PHE A 1 100 ? 8.127 -3.061 -15.237 1.00 88.94 100 PHE A N 1
ATOM 753 C CA . PHE A 1 100 ? 6.847 -2.497 -14.810 1.00 88.94 100 PHE A CA 1
ATOM 754 C C . PHE A 1 100 ? 6.231 -3.343 -13.693 1.00 88.94 100 PHE A C 1
ATOM 756 O O . PHE A 1 100 ? 6.382 -4.561 -13.650 1.00 88.94 100 PHE A O 1
ATOM 763 N N . TYR A 1 101 ? 5.524 -2.683 -12.771 1.00 86.94 101 TYR A N 1
ATOM 764 C CA . TYR A 1 101 ? 4.808 -3.363 -11.684 1.00 86.94 101 TYR A CA 1
ATOM 765 C C . TYR A 1 101 ? 3.512 -4.029 -12.160 1.00 86.94 101 TYR A C 1
ATOM 767 O O . TYR A 1 101 ? 3.126 -5.067 -11.625 1.00 86.94 101 TYR A O 1
ATOM 775 N N . TYR A 1 102 ? 2.842 -3.425 -13.144 1.00 91.12 102 TYR A N 1
ATOM 776 C CA . TYR A 1 102 ? 1.644 -3.954 -13.786 1.00 91.12 102 TYR A CA 1
ATOM 777 C C . TYR A 1 102 ? 1.738 -3.754 -15.300 1.00 91.12 102 TYR A C 1
ATOM 779 O O . TYR A 1 102 ? 2.226 -2.720 -15.757 1.00 91.12 102 TYR A O 1
ATOM 787 N N . ASP A 1 103 ? 1.228 -4.717 -16.067 1.00 91.31 103 ASP A N 1
ATOM 788 C CA . ASP A 1 103 ? 1.286 -4.711 -17.537 1.00 91.31 103 ASP A CA 1
ATOM 789 C C . ASP A 1 103 ? 0.562 -3.505 -18.164 1.00 91.31 103 ASP A C 1
ATOM 791 O O . ASP A 1 103 ? 0.919 -3.044 -19.251 1.00 91.31 103 ASP A O 1
ATOM 795 N N . ASP A 1 104 ? -0.456 -2.984 -17.472 1.00 90.31 104 ASP A N 1
ATOM 796 C CA . ASP A 1 104 ? -1.261 -1.834 -17.883 1.00 90.31 104 ASP A CA 1
ATOM 797 C C . ASP A 1 104 ? -0.692 -0.487 -17.415 1.00 90.31 104 ASP A C 1
ATOM 799 O O . ASP A 1 104 ? -1.243 0.554 -17.766 1.00 90.31 104 ASP A O 1
ATOM 803 N N . THR A 1 105 ? 0.401 -0.481 -16.644 1.00 94.38 105 THR A N 1
ATOM 804 C CA . THR A 1 105 ? 1.032 0.745 -16.143 1.00 94.38 105 THR A CA 1
ATOM 805 C C . THR A 1 105 ? 2.428 0.911 -16.716 1.00 94.38 105 THR A C 1
ATOM 807 O O . THR A 1 105 ? 3.408 0.446 -16.132 1.00 94.38 105 THR A O 1
ATOM 810 N N . LYS A 1 106 ? 2.530 1.597 -17.855 1.00 92.38 106 LYS A N 1
ATOM 811 C CA . LYS A 1 106 ? 3.826 1.901 -18.485 1.00 92.38 106 LYS A CA 1
ATOM 812 C C . LYS A 1 106 ? 4.297 3.318 -18.198 1.00 92.38 106 LYS A C 1
ATOM 814 O O . LYS A 1 106 ? 5.485 3.608 -18.297 1.00 92.38 106 LYS A O 1
ATOM 819 N N . THR A 1 107 ? 3.375 4.200 -17.827 1.00 94.00 107 THR A N 1
ATOM 820 C CA . THR A 1 107 ? 3.663 5.591 -17.488 1.00 94.00 107 THR A CA 1
ATOM 821 C C . THR A 1 107 ? 3.167 5.938 -16.087 1.00 94.00 107 THR A C 1
ATOM 823 O O . THR A 1 107 ? 2.288 5.280 -15.526 1.00 94.00 107 THR A O 1
ATOM 826 N N . ALA A 1 108 ? 3.701 7.024 -15.524 1.00 92.62 108 ALA A N 1
ATOM 827 C CA . ALA A 1 108 ? 3.193 7.580 -14.270 1.00 92.62 108 ALA A CA 1
ATOM 828 C C . ALA A 1 108 ? 1.704 7.971 -14.373 1.00 92.62 108 ALA A C 1
ATOM 830 O O . ALA A 1 108 ? 0.961 7.839 -13.403 1.00 92.62 108 ALA A O 1
ATOM 831 N N . TYR A 1 109 ? 1.253 8.395 -15.560 1.00 94.56 109 TYR A N 1
ATOM 832 C CA . TYR A 1 109 ? -0.154 8.698 -15.808 1.00 94.56 109 TYR A CA 1
ATOM 833 C C . TYR A 1 109 ? -1.028 7.439 -15.744 1.00 94.56 109 TYR A C 1
ATOM 835 O O . TYR A 1 109 ? -2.056 7.453 -15.072 1.00 94.56 109 TYR A O 1
ATOM 843 N N . ASP A 1 110 ? -0.599 6.327 -16.348 1.00 95.81 110 ASP A N 1
ATOM 844 C CA . ASP A 1 110 ? -1.337 5.057 -16.274 1.00 95.81 110 ASP A CA 1
ATOM 845 C C . ASP A 1 110 ? -1.454 4.561 -14.831 1.00 95.81 110 ASP A C 1
ATOM 847 O O . ASP A 1 110 ? -2.514 4.096 -14.411 1.00 95.81 110 ASP A O 1
ATOM 851 N N . MET A 1 111 ? -0.382 4.708 -14.045 1.00 94.50 111 MET A N 1
ATOM 852 C CA . MET A 1 111 ? -0.390 4.393 -12.616 1.00 94.50 111 MET A CA 1
ATOM 853 C C . MET A 1 111 ? -1.428 5.237 -11.863 1.00 94.50 111 MET A C 1
ATOM 855 O O . MET A 1 111 ? -2.196 4.691 -11.069 1.00 94.50 111 MET A O 1
ATOM 859 N N . PHE A 1 112 ? -1.491 6.544 -12.133 1.00 95.06 112 PHE A N 1
ATOM 860 C CA . PHE A 1 112 ? -2.484 7.438 -11.534 1.00 95.06 112 PHE A CA 1
ATOM 861 C C . PHE A 1 112 ? -3.916 7.044 -11.926 1.00 95.06 112 PHE A C 1
ATOM 863 O O . PHE A 1 112 ? -4.778 6.886 -11.061 1.00 95.06 112 PHE A O 1
ATOM 870 N N . GLN A 1 113 ? -4.159 6.791 -13.215 1.00 95.31 113 GLN A N 1
ATOM 871 C CA . GLN A 1 113 ? -5.462 6.350 -13.726 1.00 95.31 113 GLN A CA 1
ATOM 872 C C . GLN A 1 113 ? -5.886 4.996 -13.142 1.00 95.31 113 GLN A C 1
ATOM 874 O O . GLN A 1 113 ? -7.056 4.792 -12.808 1.00 95.31 113 GLN A O 1
ATOM 879 N N . ARG A 1 114 ? -4.947 4.060 -12.977 1.00 95.75 114 ARG A N 1
ATOM 880 C CA . ARG A 1 114 ? -5.188 2.783 -12.296 1.00 95.75 114 ARG A CA 1
ATOM 881 C C . ARG A 1 114 ? -5.549 3.000 -10.825 1.00 95.75 114 ARG A C 1
ATOM 883 O O . ARG A 1 114 ? -6.500 2.384 -10.347 1.00 95.75 114 ARG A O 1
ATOM 890 N N . GLY A 1 115 ? -4.851 3.898 -10.129 1.00 94.56 115 GLY A N 1
ATOM 891 C CA . GLY A 1 115 ? -5.162 4.292 -8.751 1.00 94.56 115 GLY A CA 1
ATOM 892 C C . GLY A 1 115 ? -6.581 4.848 -8.598 1.00 94.56 115 GLY A C 1
ATOM 893 O O . GLY A 1 115 ? -7.318 4.409 -7.712 1.00 94.56 115 GLY A O 1
ATOM 894 N N . LEU A 1 116 ? -7.011 5.725 -9.511 1.00 96.12 116 LEU A N 1
ATOM 895 C CA . LEU A 1 116 ? -8.379 6.254 -9.556 1.00 96.12 116 LEU A CA 1
ATOM 896 C C . LEU A 1 116 ? -9.420 5.130 -9.710 1.00 96.12 116 LEU A C 1
ATOM 898 O O . LEU A 1 116 ? -10.400 5.096 -8.963 1.00 96.12 116 LEU A O 1
ATOM 902 N N . LYS A 1 117 ? -9.185 4.184 -10.631 1.00 95.50 117 LYS A N 1
ATOM 903 C CA . LYS A 1 117 ? -10.087 3.044 -10.885 1.00 95.50 117 LYS A CA 1
ATOM 904 C C . LYS A 1 117 ? -10.204 2.105 -9.684 1.00 95.50 117 LYS A C 1
ATOM 906 O O . LYS A 1 117 ? -11.310 1.718 -9.328 1.00 95.50 117 LYS A O 1
ATOM 911 N N . ILE A 1 118 ? -9.078 1.730 -9.073 1.00 95.69 118 ILE A N 1
ATOM 912 C CA . ILE A 1 118 ? -9.050 0.764 -7.961 1.00 95.69 118 ILE A CA 1
ATOM 913 C C . ILE A 1 118 ? -9.591 1.390 -6.671 1.00 95.69 118 ILE A C 1
ATOM 915 O O . ILE A 1 118 ? -10.281 0.719 -5.909 1.00 95.69 118 ILE A O 1
ATOM 919 N N . SER A 1 119 ? -9.284 2.665 -6.416 1.00 94.88 119 SER A N 1
ATOM 920 C CA . SER A 1 119 ? -9.726 3.357 -5.199 1.00 94.88 119 SER A CA 1
ATOM 921 C C . SER A 1 119 ? -11.179 3.831 -5.248 1.00 94.88 119 SER A C 1
ATOM 923 O O . SER A 1 119 ? -11.735 4.138 -4.197 1.00 94.88 119 SER A O 1
ATOM 925 N N . GLY A 1 120 ? -11.784 3.926 -6.439 1.00 94.75 120 GLY A N 1
ATOM 926 C CA . GLY A 1 120 ? -13.127 4.483 -6.607 1.00 94.75 120 GLY A CA 1
ATOM 927 C C . GLY A 1 120 ? -13.191 5.973 -6.261 1.00 94.75 120 GLY A C 1
ATOM 928 O O . GLY A 1 120 ? -14.099 6.393 -5.551 1.00 94.75 120 GLY A O 1
ATOM 929 N N . ASN A 1 121 ? -12.220 6.760 -6.743 1.00 95.06 121 ASN A N 1
ATOM 930 C CA . ASN A 1 121 ? -12.042 8.178 -6.395 1.00 95.06 121 ASN A CA 1
ATOM 931 C C . ASN A 1 121 ? -11.757 8.440 -4.901 1.00 95.06 121 ASN A C 1
ATOM 933 O O . ASN A 1 121 ? -12.250 9.398 -4.306 1.00 95.06 121 ASN A O 1
ATOM 937 N N . GLY A 1 122 ? -10.959 7.572 -4.276 1.00 95.81 122 GLY A N 1
ATOM 938 C CA . GLY A 1 122 ? -10.558 7.734 -2.879 1.00 95.81 122 GLY A CA 1
ATOM 939 C C . GLY A 1 122 ? -9.535 8.863 -2.646 1.00 95.81 122 GLY A C 1
ATOM 940 O O . GLY A 1 122 ? -9.147 9.572 -3.576 1.00 95.81 122 GLY A O 1
ATOM 941 N N . PRO A 1 123 ? -9.052 9.016 -1.401 1.00 95.81 123 PRO A N 1
ATOM 942 C CA . PRO A 1 123 ? -7.924 9.885 -1.061 1.00 95.81 123 PRO A CA 1
ATOM 943 C C . PRO A 1 123 ? -6.681 9.599 -1.921 1.00 95.81 123 PRO A C 1
ATOM 945 O O . PRO A 1 123 ? -6.182 8.473 -1.925 1.00 95.81 123 PRO A O 1
ATOM 948 N N . CYS A 1 124 ? -6.163 10.615 -2.613 1.00 95.44 124 CYS A N 1
ATOM 949 C CA . CYS A 1 124 ? -4.972 10.527 -3.461 1.00 95.44 124 CYS A CA 1
ATOM 950 C C . CYS A 1 124 ? -3.788 11.293 -2.862 1.00 95.44 124 CYS A C 1
ATOM 952 O O . CYS A 1 124 ? -2.723 10.718 -2.641 1.00 95.44 124 CYS A O 1
ATOM 954 N N . LEU A 1 125 ? -3.968 12.587 -2.579 1.00 95.81 125 LEU A N 1
ATOM 955 C CA . LEU A 1 125 ? -2.888 13.461 -2.120 1.00 95.81 125 LEU A CA 1
ATOM 956 C C . LEU A 1 125 ? -3.190 14.019 -0.731 1.00 95.81 125 LEU A C 1
ATOM 958 O O . LEU A 1 125 ? -4.181 14.715 -0.525 1.00 95.81 125 LEU A O 1
ATOM 962 N N . GLY A 1 126 ? -2.319 13.714 0.227 1.00 96.25 126 GLY A N 1
ATOM 963 C CA . GLY A 1 126 ? -2.396 14.252 1.580 1.00 96.25 126 GLY A CA 1
ATOM 964 C C . GLY A 1 126 ? -1.616 15.555 1.715 1.00 96.25 126 GLY A C 1
ATOM 965 O O . GLY A 1 126 ? -0.463 15.631 1.294 1.00 96.25 126 GLY A O 1
ATOM 966 N N . PHE A 1 127 ? -2.195 16.561 2.363 1.00 95.75 127 PHE A N 1
ATOM 967 C CA . PHE A 1 127 ? -1.488 17.778 2.759 1.00 95.75 127 PHE A CA 1
ATOM 968 C C . PHE A 1 127 ? -1.829 18.155 4.199 1.00 95.75 127 PHE A C 1
ATOM 970 O O . PHE A 1 127 ? -2.852 17.751 4.752 1.00 95.75 127 PHE A O 1
ATOM 977 N N . ARG A 1 128 ? -0.954 18.929 4.840 1.00 97.31 128 ARG A N 1
ATOM 978 C CA . ARG A 1 128 ? -1.125 19.322 6.239 1.00 97.31 128 ARG A CA 1
ATOM 979 C C . ARG A 1 128 ? -0.788 20.791 6.430 1.00 97.31 128 ARG A C 1
ATOM 981 O O . ARG A 1 128 ? 0.283 21.244 6.038 1.00 97.31 128 ARG A O 1
ATOM 988 N N . LYS A 1 129 ? -1.688 21.519 7.091 1.00 96.00 129 LYS A N 1
ATOM 989 C CA . LYS A 1 129 ? -1.431 22.887 7.557 1.00 96.00 129 LYS A CA 1
ATOM 990 C C . LYS A 1 129 ? -0.749 22.852 8.935 1.00 96.00 129 LYS A C 1
ATOM 992 O O . LYS A 1 129 ? -0.992 21.912 9.700 1.00 96.00 129 LYS A O 1
ATOM 997 N N . PRO A 1 130 ? 0.078 23.850 9.290 1.00 97.00 130 PRO A N 1
ATOM 998 C CA . PRO A 1 130 ? 0.694 23.929 10.614 1.00 97.00 130 PRO A CA 1
ATOM 999 C C . PRO A 1 130 ? -0.345 23.777 11.735 1.00 97.00 130 PRO A C 1
ATOM 1001 O O . PRO A 1 130 ? -1.394 24.414 11.701 1.00 97.00 130 PRO A O 1
ATOM 1004 N N . GLY A 1 131 ? -0.081 22.891 12.700 1.00 95.50 131 GLY A N 1
ATOM 1005 C CA . GLY A 1 131 ? -0.972 22.637 13.844 1.00 95.50 131 GLY A CA 1
ATOM 1006 C C . GLY A 1 131 ? -2.280 21.889 13.540 1.00 95.50 131 GLY A C 1
ATOM 1007 O O . GLY A 1 131 ? -3.016 21.579 14.469 1.00 95.50 131 GLY A O 1
ATOM 1008 N N . GLN A 1 132 ? -2.570 21.556 12.281 1.00 96.06 132 GLN A N 1
ATOM 1009 C CA . GLN A 1 132 ? -3.807 20.879 11.866 1.00 96.06 132 GLN A CA 1
ATOM 1010 C C . GLN A 1 132 ? -3.557 19.396 11.548 1.00 96.06 132 GLN A C 1
ATOM 1012 O O . GLN A 1 132 ? -2.405 19.023 11.307 1.00 96.06 132 GLN A O 1
ATOM 1017 N N . PRO A 1 133 ? -4.583 18.526 11.543 1.00 96.06 133 PRO A N 1
ATOM 1018 C CA . PRO A 1 133 ? -4.455 17.164 11.026 1.00 96.06 133 PRO A CA 1
ATOM 1019 C C . PRO A 1 133 ? -4.237 17.151 9.501 1.00 96.06 133 PRO A C 1
ATOM 1021 O O . PRO A 1 133 ? -4.417 18.165 8.823 1.00 96.06 133 PRO A O 1
ATOM 1024 N N . TYR A 1 134 ? -3.833 15.996 8.961 1.00 96.44 134 TYR A N 1
ATOM 1025 C CA . TYR A 1 134 ? -3.763 15.793 7.512 1.00 96.44 134 TYR A CA 1
ATOM 1026 C C . TYR A 1 134 ? -5.155 15.892 6.881 1.00 96.44 134 TYR A C 1
ATOM 1028 O O . TYR A 1 134 ? -6.134 15.378 7.421 1.00 96.44 134 TYR A O 1
ATOM 1036 N N . GLN A 1 135 ? -5.209 16.538 5.724 1.00 96.44 135 GLN A N 1
ATOM 1037 C CA . GLN A 1 135 ? -6.359 16.599 4.833 1.00 96.44 135 GLN A CA 1
ATOM 1038 C C . GLN A 1 135 ? -6.003 15.869 3.542 1.00 96.44 135 GLN A C 1
ATOM 1040 O O . GLN A 1 135 ? -4.828 15.796 3.180 1.00 96.44 135 GLN A O 1
ATOM 1045 N N . TRP A 1 136 ? -7.005 15.324 2.861 1.00 96.69 136 TRP A N 1
ATOM 1046 C CA . TRP A 1 136 ? -6.811 14.505 1.672 1.00 96.69 136 TRP A CA 1
ATOM 1047 C C . TRP A 1 136 ? -7.598 15.070 0.497 1.00 96.69 136 TRP A C 1
ATOM 1049 O O . TRP A 1 136 ? -8.747 15.466 0.666 1.00 96.69 136 TRP A O 1
ATOM 1059 N N . ILE A 1 137 ? -6.966 15.078 -0.670 1.00 97.00 137 ILE A N 1
ATOM 1060 C CA . ILE A 1 137 ? -7.529 15.471 -1.962 1.00 97.00 137 ILE A CA 1
ATOM 1061 C C . ILE A 1 137 ? -7.834 14.183 -2.731 1.00 97.00 137 ILE A C 1
ATOM 1063 O O . ILE A 1 137 ? -6.995 13.273 -2.750 1.00 97.00 137 ILE A O 1
ATOM 1067 N N . SER A 1 138 ? -9.026 14.073 -3.314 1.00 97.00 138 SER A N 1
ATOM 1068 C CA . SER A 1 138 ? -9.447 12.896 -4.088 1.00 97.00 138 SER A CA 1
ATOM 1069 C C . SER A 1 138 ? -8.743 12.812 -5.446 1.00 97.00 138 SER A C 1
ATOM 1071 O O . SER A 1 138 ? -8.213 13.803 -5.940 1.00 97.00 138 SER A O 1
ATOM 1073 N N . TYR A 1 139 ? -8.735 11.635 -6.078 1.00 97.19 139 TYR A N 1
ATOM 1074 C CA . TYR A 1 139 ? -8.101 11.456 -7.395 1.00 97.19 139 TYR A CA 1
ATOM 1075 C C . TYR A 1 139 ? -8.655 12.388 -8.482 1.00 97.19 139 TYR A C 1
ATOM 1077 O O . TYR A 1 139 ? -7.906 12.774 -9.367 1.00 97.19 139 TYR A O 1
ATOM 1085 N N . THR A 1 140 ? -9.943 12.736 -8.456 1.00 95.88 140 THR A N 1
ATOM 1086 C CA . THR A 1 140 ? -10.535 13.652 -9.449 1.00 95.88 140 THR A CA 1
ATOM 1087 C C . THR A 1 140 ? -10.206 15.123 -9.208 1.00 95.88 140 THR A C 1
ATOM 1089 O O . THR A 1 140 ? -10.391 15.934 -10.108 1.00 95.88 140 THR A O 1
ATOM 1092 N N . GLU A 1 141 ? -9.810 15.479 -7.987 1.00 95.56 141 GLU A N 1
ATOM 1093 C CA . GLU A 1 141 ? -9.470 16.856 -7.605 1.00 95.56 141 GLU A CA 1
ATOM 1094 C C . GLU A 1 141 ? -7.984 17.185 -7.815 1.00 95.56 141 GLU A C 1
ATOM 1096 O O . GLU A 1 141 ? -7.628 18.364 -7.821 1.00 95.56 141 GLU A O 1
ATOM 1101 N N . VAL A 1 142 ? -7.132 16.160 -7.941 1.00 94.44 142 VAL A N 1
ATOM 1102 C CA . VAL A 1 142 ? -5.705 16.278 -8.294 1.00 94.44 142 VAL A CA 1
ATOM 1103 C C . VAL A 1 142 ? -5.557 16.486 -9.797 1.00 94.44 142 VAL A C 1
ATOM 1105 O O . VAL A 1 142 ? -4.780 17.392 -10.170 1.00 94.44 142 VAL A O 1
#

Organism: NCBI:txid1841481